Protein AF-A0A8J6Z518-F1 (afdb_monomer)

pLDDT: mean 86.35, std 15.43, range [47.66, 98.62]

Structure (mmC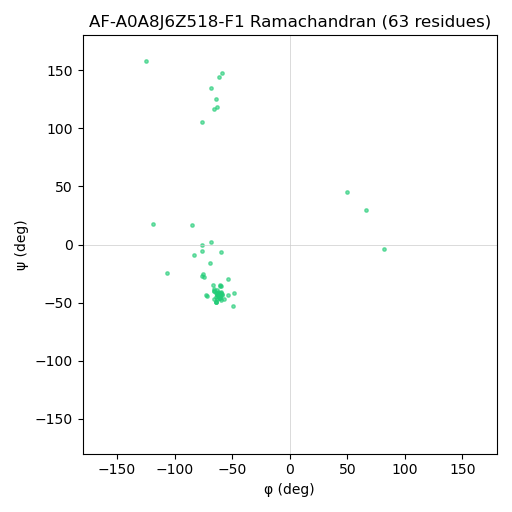IF, N/CA/C/O backbone):
data_AF-A0A8J6Z518-F1
#
_entry.id   AF-A0A8J6Z518-F1
#
loop_
_atom_site.group_PDB
_atom_site.id
_atom_site.type_symbol
_atom_site.label_atom_id
_atom_site.label_alt_id
_atom_site.label_comp_id
_atom_site.label_asym_id
_atom_site.label_entity_id
_atom_site.label_seq_id
_atom_site.pdbx_PDB_ins_code
_atom_site.Cartn_x
_atom_site.Cartn_y
_atom_site.Cartn_z
_atom_site.occupancy
_atom_site.B_iso_or_equiv
_atom_site.auth_seq_id
_atom_site.auth_comp_id
_atom_site.auth_asym_id
_atom_site.auth_atom_id
_atom_site.pdbx_PDB_model_num
ATOM 1 N N . THR A 1 1 ? -15.738 -24.943 15.079 1.00 47.66 1 THR A N 1
ATOM 2 C CA . THR A 1 1 ? -14.536 -24.133 14.786 1.00 47.66 1 THR A CA 1
ATOM 3 C C . THR A 1 1 ? -14.890 -22.670 14.978 1.00 47.66 1 THR A C 1
ATOM 5 O O . THR A 1 1 ? -15.602 -22.109 14.159 1.00 47.66 1 THR A O 1
ATOM 8 N N . ARG A 1 2 ? -14.507 -22.066 16.111 1.00 50.84 2 ARG A N 1
ATOM 9 C CA . ARG A 1 2 ? -14.777 -20.643 16.378 1.00 50.84 2 ARG A CA 1
ATOM 10 C C . ARG A 1 2 ? -13.972 -19.820 15.374 1.00 50.84 2 ARG A C 1
ATOM 12 O O . ARG A 1 2 ? -12.746 -19.923 15.371 1.00 50.84 2 ARG A O 1
ATOM 19 N N . ARG A 1 3 ? -14.637 -19.069 14.495 1.00 64.44 3 ARG A N 1
ATOM 20 C CA . ARG A 1 3 ? -13.948 -18.106 13.636 1.00 64.44 3 ARG A CA 1
ATOM 21 C C . ARG A 1 3 ? -13.339 -17.062 14.564 1.00 64.44 3 ARG A C 1
ATOM 23 O O . ARG A 1 3 ? -14.045 -16.468 15.370 1.00 64.44 3 ARG A O 1
ATOM 30 N N . LEU A 1 4 ? -12.033 -16.831 14.456 1.00 58.03 4 LEU A N 1
ATOM 31 C CA . LEU A 1 4 ? -11.327 -15.767 15.191 1.00 58.03 4 LEU A CA 1
ATOM 32 C C . LEU A 1 4 ? -11.873 -14.356 14.863 1.00 58.03 4 LEU A C 1
ATOM 34 O O . LEU A 1 4 ? -11.486 -13.369 15.475 1.00 58.03 4 LEU A O 1
ATOM 38 N N . GLU A 1 5 ? -12.782 -14.280 13.895 1.00 56.28 5 GLU A N 1
ATOM 39 C CA . GLU A 1 5 ? -13.447 -13.096 13.358 1.00 56.28 5 GLU A CA 1
ATOM 40 C C . GLU A 1 5 ? -14.550 -12.580 14.301 1.00 56.28 5 GLU A C 1
ATOM 42 O O . GLU A 1 5 ? -14.796 -11.377 14.359 1.00 56.28 5 GLU A O 1
ATOM 47 N N . ASP A 1 6 ? -15.144 -13.466 15.112 1.00 61.97 6 ASP A N 1
ATOM 48 C CA . ASP A 1 6 ? -16.294 -13.152 15.973 1.00 61.97 6 ASP A CA 1
ATOM 49 C C . ASP A 1 6 ? -15.917 -12.356 17.243 1.00 61.97 6 ASP A C 1
ATOM 51 O O . ASP A 1 6 ? -16.795 -11.953 18.003 1.00 61.97 6 ASP A O 1
ATOM 55 N N . SER A 1 7 ? -14.622 -12.121 17.504 1.00 66.69 7 SER A N 1
ATOM 56 C CA . SER A 1 7 ? -14.133 -11.435 18.715 1.00 66.69 7 SER A CA 1
ATOM 57 C C . SER A 1 7 ? -13.375 -10.130 18.449 1.00 66.69 7 SER A C 1
ATOM 59 O O . SER A 1 7 ? -12.623 -9.674 19.313 1.00 66.69 7 SER A O 1
ATOM 61 N N . LEU A 1 8 ? -13.509 -9.531 17.261 1.00 65.25 8 LEU A N 1
ATOM 62 C CA . LEU A 1 8 ? -12.870 -8.244 16.982 1.00 65.25 8 LEU A CA 1
ATOM 63 C C . LEU A 1 8 ? -13.522 -7.130 17.824 1.00 65.25 8 LEU A C 1
ATOM 65 O O . LEU A 1 8 ? -14.749 -7.049 17.885 1.00 65.25 8 LEU A O 1
ATOM 69 N N . PRO A 1 9 ? -12.734 -6.239 18.455 1.00 72.62 9 PRO A N 1
ATOM 70 C CA . PRO A 1 9 ? -13.286 -5.123 19.211 1.00 72.62 9 PRO A CA 1
ATOM 71 C C . PRO A 1 9 ? -14.155 -4.223 18.309 1.00 7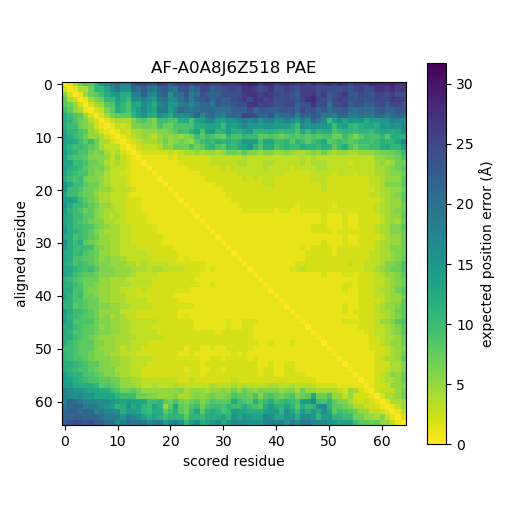2.62 9 PRO A C 1
ATOM 73 O O . PRO A 1 9 ? -13.828 -4.051 17.129 1.00 72.62 9 PRO A O 1
ATOM 76 N N . PRO A 1 10 ? -15.217 -3.586 18.843 1.00 73.56 10 PRO A N 1
ATOM 77 C CA . PRO A 1 10 ? -16.173 -2.797 18.054 1.00 73.56 10 PRO A CA 1
ATOM 78 C C . PRO A 1 10 ? -15.532 -1.706 17.188 1.00 73.56 10 PRO A C 1
ATOM 80 O O . PRO A 1 10 ? -16.030 -1.360 16.119 1.00 73.56 10 PRO A O 1
ATOM 83 N N . GLU A 1 11 ? -14.394 -1.169 17.625 1.00 74.56 11 GLU A N 1
ATOM 84 C CA . GLU A 1 11 ? -13.644 -0.161 16.884 1.00 74.56 11 GLU A CA 1
ATOM 85 C C . GLU A 1 11 ? -13.040 -0.704 15.581 1.00 74.56 11 GLU A C 1
ATOM 87 O O . GLU A 1 11 ? -13.027 0.004 14.575 1.00 74.56 11 GLU A O 1
ATOM 92 N N . ARG A 1 12 ? -12.611 -1.971 15.554 1.00 69.00 12 ARG A N 1
ATOM 93 C CA . ARG A 1 12 ? -12.120 -2.641 14.338 1.00 69.00 12 ARG A CA 1
ATOM 94 C C . ARG A 1 12 ? -13.242 -3.030 13.384 1.00 69.00 12 ARG A C 1
ATOM 96 O O . ARG A 1 12 ? -13.009 -3.086 12.184 1.00 69.00 12 ARG A O 1
ATOM 103 N N . LEU A 1 13 ? -14.458 -3.235 13.893 1.00 79.38 13 LEU A N 1
ATOM 104 C CA . LEU A 1 13 ? -15.642 -3.472 13.059 1.00 79.38 13 LEU A CA 1
ATOM 105 C C . LEU A 1 13 ? -16.068 -2.225 12.273 1.00 79.38 13 LEU A C 1
ATOM 107 O O . LEU A 1 13 ? -1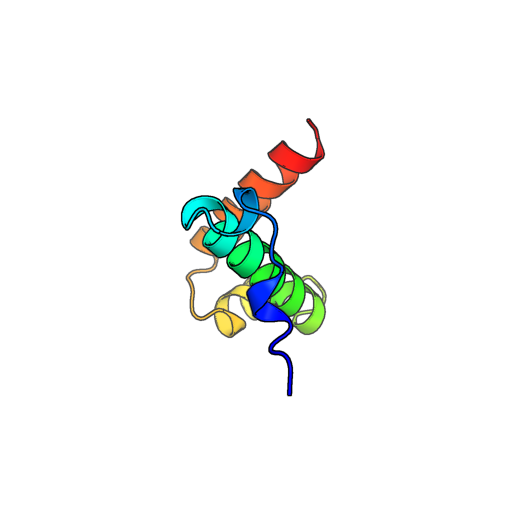6.811 -2.333 11.297 1.00 79.38 13 LEU A O 1
ATOM 111 N N . ARG A 1 14 ? -15.581 -1.029 12.639 1.00 89.50 14 ARG A N 1
ATOM 112 C CA . ARG A 1 14 ? -15.785 0.157 11.804 1.00 89.50 14 ARG A CA 1
ATOM 113 C C . ARG A 1 14 ? -15.082 -0.052 10.469 1.00 89.50 14 ARG A C 1
ATOM 115 O O . ARG A 1 14 ? -13.857 -0.117 10.412 1.00 89.50 14 ARG A O 1
ATOM 122 N N . LEU A 1 15 ? -15.859 -0.045 9.387 1.00 86.00 15 LEU A N 1
ATOM 123 C CA . LEU A 1 15 ? -15.372 -0.262 8.022 1.00 86.00 15 LEU A CA 1
ATOM 124 C C . LEU A 1 15 ? -14.135 0.585 7.685 1.00 86.00 15 LEU A C 1
ATOM 126 O O . LEU A 1 15 ? -13.182 0.083 7.097 1.00 86.00 15 LEU A O 1
ATOM 130 N N . ARG A 1 16 ? -14.117 1.859 8.102 1.00 90.25 16 ARG A N 1
ATOM 131 C CA . ARG A 1 16 ? -12.963 2.747 7.891 1.00 90.25 16 ARG A CA 1
ATOM 132 C C . ARG A 1 16 ? -11.681 2.206 8.527 1.00 90.25 16 ARG A C 1
ATOM 134 O O . ARG A 1 16 ? -10.641 2.235 7.878 1.00 90.25 16 ARG A O 1
ATOM 141 N N . ASN A 1 17 ? -11.763 1.697 9.751 1.00 88.62 17 ASN A N 1
ATOM 142 C CA . ASN A 1 17 ? -10.614 1.174 10.484 1.00 88.62 17 ASN A CA 1
ATOM 143 C C . ASN A 1 17 ? -10.148 -0.157 9.883 1.00 88.62 17 ASN A C 1
ATOM 145 O O . ASN A 1 17 ? -8.959 -0.323 9.631 1.00 88.62 17 ASN A O 1
ATOM 149 N N . ALA A 1 18 ? -11.082 -1.059 9.559 1.00 90.31 18 ALA A N 1
ATOM 150 C CA . ALA A 1 18 ? -10.769 -2.340 8.923 1.00 90.31 18 ALA A CA 1
ATOM 151 C C . ALA A 1 18 ? -10.080 -2.175 7.556 1.00 90.31 18 ALA A C 1
ATOM 153 O O . ALA A 1 18 ? -9.086 -2.847 7.265 1.00 90.31 18 ALA A O 1
ATOM 154 N N . LEU A 1 19 ? -10.586 -1.262 6.718 1.00 92.88 19 LEU A N 1
ATOM 155 C CA . LEU A 1 19 ? -9.978 -0.946 5.423 1.00 92.88 19 LEU A CA 1
ATOM 156 C C . LEU A 1 19 ? -8.582 -0.354 5.595 1.00 92.88 19 LEU A C 1
ATOM 158 O O . LEU A 1 19 ? -7.662 -0.744 4.881 1.00 92.88 19 LEU A O 1
ATOM 162 N N . GLN A 1 20 ? -8.417 0.555 6.554 1.00 91.06 20 GLN A N 1
ATOM 163 C CA . GLN A 1 20 ? -7.131 1.181 6.824 1.00 91.06 20 GLN A CA 1
ATOM 164 C C . GLN A 1 20 ? -6.096 0.163 7.314 1.00 91.06 20 GLN A C 1
ATOM 166 O O . GLN A 1 20 ? -4.978 0.154 6.818 1.00 91.06 20 GLN A O 1
ATOM 171 N N . GLU A 1 21 ? -6.460 -0.723 8.239 1.00 91.00 21 GLU A N 1
ATOM 172 C CA . GLU A 1 21 ? -5.552 -1.755 8.741 1.00 91.00 21 GLU A CA 1
ATOM 173 C C . GLU A 1 21 ? -5.184 -2.768 7.647 1.00 91.00 21 GLU A C 1
ATOM 175 O O . GLU A 1 21 ? -4.033 -3.191 7.518 1.00 91.00 21 GLU A O 1
ATOM 180 N N . THR A 1 22 ? -6.160 -3.142 6.818 1.00 94.06 22 THR A N 1
ATOM 181 C CA . THR A 1 22 ? -5.917 -4.016 5.668 1.00 94.06 22 THR A CA 1
ATOM 182 C C . THR A 1 22 ? -4.962 -3.355 4.682 1.00 94.06 22 THR A C 1
ATOM 184 O O . THR A 1 22 ? -4.014 -3.995 4.229 1.00 94.06 22 THR A O 1
ATOM 187 N N . GLU A 1 23 ? -5.158 -2.068 4.398 1.00 95.31 23 GLU A N 1
ATOM 188 C CA . GLU A 1 23 ? -4.251 -1.276 3.571 1.00 95.31 23 GLU A CA 1
ATOM 189 C C . GLU A 1 23 ? -2.836 -1.228 4.180 1.00 95.31 23 GLU A C 1
ATOM 191 O O . GLU A 1 23 ? -1.866 -1.535 3.481 1.00 95.31 23 GLU A O 1
ATOM 196 N N . GLU A 1 24 ? -2.734 -0.939 5.485 1.00 94.69 24 GLU A N 1
ATOM 197 C CA . GLU A 1 24 ? -1.517 -0.963 6.320 1.00 94.69 24 GLU A CA 1
ATOM 198 C C . GLU A 1 24 ? -0.719 -2.254 6.171 1.00 94.69 24 GLU A C 1
ATOM 200 O O . GLU A 1 24 ? 0.459 -2.254 5.784 1.00 94.69 24 GLU A O 1
ATOM 205 N N . ARG A 1 25 ? -1.404 -3.374 6.361 1.00 95.56 25 ARG A N 1
ATOM 206 C CA . ARG A 1 25 ? -0.828 -4.705 6.233 1.00 95.56 25 ARG A CA 1
ATOM 207 C C . ARG A 1 25 ? -0.349 -5.003 4.813 1.00 95.56 25 ARG A C 1
ATOM 209 O O . ARG A 1 25 ? 0.773 -5.491 4.652 1.00 95.56 25 ARG A O 1
ATOM 216 N N . LEU A 1 26 ? -1.160 -4.713 3.794 1.00 97.81 26 LEU A N 1
ATOM 217 C CA . LEU A 1 26 ? -0.844 -5.043 2.401 1.00 97.81 26 LEU A CA 1
ATOM 218 C C . LEU A 1 26 ? 0.365 -4.260 1.883 1.00 97.81 26 LEU A C 1
ATOM 220 O O . LEU A 1 26 ? 1.283 -4.855 1.316 1.00 97.81 26 LEU A O 1
ATOM 224 N N . ILE A 1 27 ? 0.426 -2.946 2.117 1.00 96.75 27 ILE A N 1
ATOM 225 C CA . ILE A 1 27 ? 1.589 -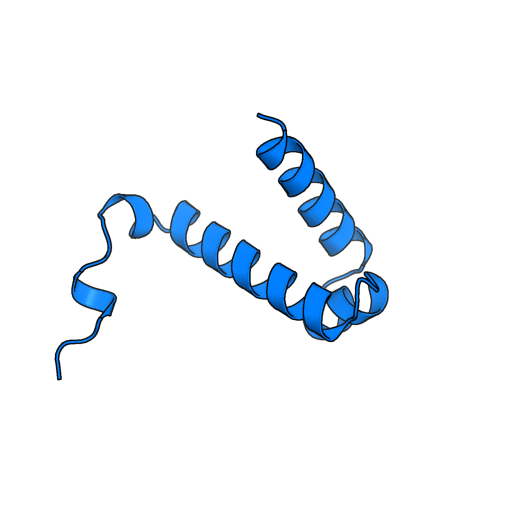2.155 1.687 1.00 96.75 27 ILE A CA 1
ATOM 226 C C . ILE A 1 27 ? 2.837 -2.576 2.463 1.00 96.75 27 ILE A C 1
ATOM 228 O O . ILE A 1 27 ? 3.903 -2.700 1.861 1.00 96.75 27 ILE A O 1
ATOM 232 N N . GLY A 1 28 ? 2.730 -2.841 3.770 1.00 96.25 28 GLY A N 1
ATOM 233 C CA . GLY A 1 28 ? 3.860 -3.331 4.562 1.00 96.25 28 GLY A CA 1
ATOM 234 C C . GLY A 1 28 ? 4.418 -4.659 4.033 1.00 96.25 28 GLY A C 1
ATOM 235 O O . GLY A 1 28 ? 5.635 -4.837 3.946 1.00 96.25 28 GLY A O 1
ATOM 236 N N . GLN A 1 29 ? 3.541 -5.583 3.627 1.00 97.94 29 GLN A N 1
ATOM 237 C CA . GLN A 1 29 ? 3.931 -6.834 2.970 1.00 97.94 29 GLN A CA 1
ATOM 238 C C . GLN A 1 29 ? 4.607 -6.579 1.618 1.00 97.94 29 GLN A C 1
ATOM 240 O O . GLN A 1 29 ? 5.711 -7.078 1.391 1.00 97.94 29 GLN A O 1
ATOM 245 N N . ALA A 1 30 ? 4.002 -5.761 0.755 1.00 98.25 30 ALA A N 1
ATOM 246 C CA . ALA A 1 30 ? 4.553 -5.440 -0.559 1.00 98.25 30 ALA A CA 1
ATOM 247 C C . ALA A 1 30 ? 5.930 -4.767 -0.464 1.00 98.25 30 ALA A C 1
ATOM 249 O O . ALA A 1 30 ? 6.843 -5.125 -1.203 1.00 98.25 30 ALA A O 1
ATOM 250 N N . MET A 1 31 ? 6.118 -3.844 0.484 1.00 97.75 31 MET A N 1
ATOM 251 C CA . MET A 1 31 ? 7.397 -3.169 0.721 1.00 97.75 31 MET A CA 1
ATOM 252 C C . MET A 1 31 ? 8.483 -4.128 1.222 1.00 97.75 31 MET A C 1
ATOM 254 O O . MET A 1 31 ? 9.629 -4.015 0.783 1.00 97.75 31 MET A O 1
ATOM 258 N N . ARG A 1 32 ? 8.140 -5.096 2.087 1.00 98.00 32 ARG A N 1
ATOM 259 C CA . ARG A 1 32 ? 9.073 -6.157 2.507 1.00 98.00 32 ARG A CA 1
ATOM 260 C C . ARG A 1 32 ? 9.485 -7.047 1.340 1.00 98.00 32 ARG A C 1
ATOM 262 O O . ARG A 1 32 ? 10.678 -7.239 1.129 1.00 98.00 32 ARG A O 1
ATOM 269 N N . ILE A 1 33 ? 8.522 -7.541 0.559 1.00 98.25 33 ILE A N 1
ATOM 270 C CA . ILE A 1 33 ? 8.789 -8.386 -0.620 1.00 98.25 33 ILE A CA 1
ATOM 271 C C . ILE A 1 33 ? 9.650 -7.623 -1.636 1.00 98.25 33 ILE A C 1
ATOM 273 O O . ILE A 1 33 ? 10.620 -8.154 -2.173 1.00 98.25 33 ILE A O 1
ATOM 277 N N . ALA A 1 34 ? 9.349 -6.342 -1.845 1.00 97.62 34 ALA A N 1
ATOM 278 C CA . ALA A 1 34 ? 10.088 -5.463 -2.740 1.00 97.62 34 ALA A CA 1
ATOM 279 C C . ALA A 1 34 ? 11.434 -4.968 -2.179 1.00 97.62 34 ALA A C 1
ATOM 281 O O . ALA A 1 34 ? 12.119 -4.210 -2.871 1.00 97.62 34 ALA A O 1
ATOM 282 N N . LYS A 1 35 ? 11.816 -5.350 -0.951 1.00 97.75 35 LYS A N 1
ATOM 283 C CA . LYS A 1 35 ? 13.038 -4.896 -0.260 1.00 97.75 35 LYS A CA 1
ATOM 284 C C . LYS A 1 35 ? 13.187 -3.367 -0.274 1.00 97.75 35 LYS A C 1
ATOM 286 O O . LYS A 1 35 ? 14.239 -2.831 -0.608 1.00 97.75 35 LYS A O 1
ATOM 291 N N . GLY A 1 36 ? 12.095 -2.658 0.014 1.00 95.50 36 GLY A N 1
ATOM 292 C CA . GLY A 1 36 ? 12.054 -1.192 0.028 1.00 95.50 36 GLY A CA 1
ATOM 293 C C . GLY A 1 36 ? 11.880 -0.523 -1.342 1.00 95.50 36 GLY A C 1
ATOM 294 O O . GLY A 1 36 ? 11.727 0.696 -1.410 1.00 95.50 36 GLY A O 1
ATOM 295 N N . ASN A 1 37 ? 11.853 -1.275 -2.447 1.00 98.06 37 ASN A N 1
ATOM 296 C CA . ASN A 1 37 ? 11.658 -0.695 -3.773 1.00 98.06 37 ASN A CA 1
ATOM 297 C C . ASN A 1 37 ? 10.185 -0.317 -4.011 1.00 98.06 37 ASN A C 1
ATOM 299 O O . ASN A 1 37 ? 9.345 -1.164 -4.310 1.00 98.06 37 ASN A O 1
ATOM 303 N N . VAL A 1 38 ? 9.895 0.983 -3.956 1.00 97.50 38 VAL A N 1
ATOM 304 C CA . VAL A 1 38 ? 8.538 1.530 -4.119 1.00 97.50 38 VAL A CA 1
ATOM 305 C C . VAL A 1 38 ? 7.920 1.191 -5.481 1.00 97.50 38 VAL A C 1
ATOM 307 O O . VAL A 1 38 ? 6.723 0.935 -5.548 1.00 97.50 38 VAL A O 1
ATOM 310 N N . GLN A 1 39 ? 8.704 1.146 -6.567 1.00 98.38 39 GLN A N 1
ATOM 311 C CA . GLN A 1 39 ? 8.168 0.768 -7.882 1.00 98.38 39 GLN A CA 1
ATOM 312 C C . GLN A 1 39 ? 7.678 -0.678 -7.869 1.00 98.38 39 GLN A C 1
ATOM 314 O O . GLN A 1 39 ? 6.556 -0.953 -8.281 1.00 98.38 39 GLN A O 1
ATOM 319 N N . LYS A 1 40 ? 8.517 -1.595 -7.375 1.00 98.44 40 LYS A N 1
ATOM 320 C CA . LYS A 1 40 ? 8.181 -3.020 -7.306 1.00 98.44 40 LYS A CA 1
ATOM 321 C C . LYS A 1 40 ? 6.998 -3.263 -6.368 1.00 98.44 40 LYS A C 1
ATOM 323 O O . LYS A 1 40 ? 6.096 -4.005 -6.728 1.00 98.44 40 LYS A O 1
ATOM 328 N N . ALA A 1 41 ? 6.955 -2.597 -5.215 1.00 98.44 41 ALA A N 1
ATOM 329 C CA . ALA A 1 41 ? 5.826 -2.694 -4.290 1.00 98.44 41 ALA A CA 1
ATOM 330 C C . ALA A 1 41 ? 4.514 -2.182 -4.907 1.00 98.44 41 ALA A C 1
ATOM 332 O O . ALA A 1 41 ? 3.477 -2.813 -4.735 1.00 98.44 41 ALA A O 1
ATOM 333 N N . ALA A 1 42 ? 4.551 -1.078 -5.659 1.00 98.44 42 ALA A N 1
ATOM 334 C CA . ALA A 1 42 ? 3.372 -0.543 -6.342 1.00 98.44 42 ALA A CA 1
ATOM 335 C C . ALA A 1 42 ? 2.831 -1.520 -7.397 1.00 98.44 42 ALA A C 1
ATOM 337 O O . ALA A 1 42 ? 1.626 -1.750 -7.456 1.00 98.44 42 ALA A O 1
ATOM 338 N N . VAL A 1 43 ? 3.732 -2.156 -8.157 1.00 98.56 43 VAL A N 1
ATOM 339 C CA . VAL A 1 43 ? 3.380 -3.221 -9.109 1.00 98.56 43 VAL A CA 1
ATOM 340 C C . VAL A 1 43 ? 2.744 -4.415 -8.391 1.00 98.56 43 VAL A C 1
ATOM 342 O O . VAL A 1 43 ? 1.694 -4.874 -8.823 1.00 98.56 43 VAL A O 1
ATOM 345 N N . LEU A 1 44 ? 3.314 -4.874 -7.268 1.00 98.44 44 LEU A N 1
ATOM 346 C CA . LEU A 1 44 ? 2.747 -5.976 -6.470 1.00 98.44 44 LEU A CA 1
ATOM 347 C C . LEU A 1 44 ? 1.343 -5.665 -5.935 1.00 98.44 44 LEU A C 1
ATOM 349 O O . LEU A 1 44 ? 0.515 -6.561 -5.820 1.00 98.44 44 LEU A O 1
ATOM 353 N N . LEU A 1 45 ? 1.082 -4.403 -5.598 1.00 97.94 45 LEU A N 1
ATOM 354 C CA . LEU A 1 45 ? -0.214 -3.938 -5.101 1.00 97.94 45 LEU A CA 1
ATOM 355 C C . LEU A 1 45 ? -1.218 -3.627 -6.219 1.00 97.94 45 LEU A C 1
ATOM 357 O O . LEU A 1 45 ? -2.372 -3.340 -5.916 1.00 97.94 45 LEU A O 1
ATOM 361 N N . GLY A 1 46 ? -0.791 -3.626 -7.485 1.00 98.25 46 GLY A N 1
ATOM 362 C CA . GLY A 1 46 ? -1.644 -3.254 -8.614 1.00 98.25 46 GLY A CA 1
ATOM 363 C C . GLY A 1 46 ? -2.074 -1.783 -8.606 1.00 98.25 46 GLY A C 1
ATOM 364 O O . GLY A 1 46 ? -3.153 -1.460 -9.096 1.00 98.25 46 GLY A O 1
ATOM 365 N N . ILE A 1 47 ? -1.259 -0.883 -8.042 1.00 98.25 47 ILE A N 1
ATOM 366 C CA . ILE A 1 47 ? -1.560 0.556 -7.970 1.00 98.25 47 ILE A CA 1
ATOM 367 C C . ILE A 1 47 ? -0.441 1.404 -8.591 1.00 98.25 47 ILE A C 1
ATOM 369 O O . ILE A 1 47 ? 0.713 0.972 -8.639 1.00 98.25 47 ILE A O 1
ATOM 373 N N . PRO A 1 48 ? -0.720 2.650 -9.019 1.00 98.62 48 PRO A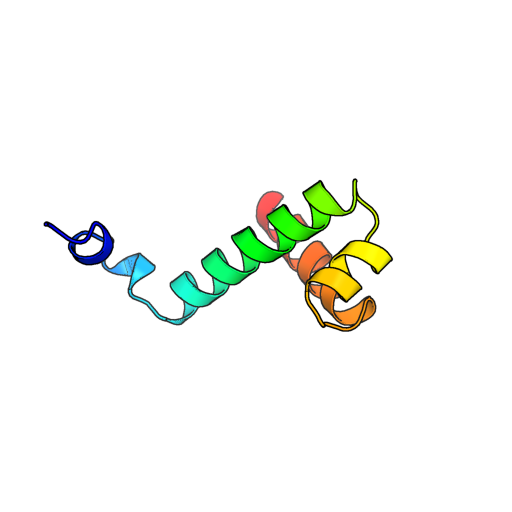 N 1
ATOM 374 C CA . PRO A 1 48 ? 0.324 3.546 -9.503 1.00 98.62 48 PRO A CA 1
ATOM 375 C C . PRO A 1 48 ? 1.375 3.857 -8.428 1.00 98.62 48 PRO A C 1
ATOM 377 O O . PRO A 1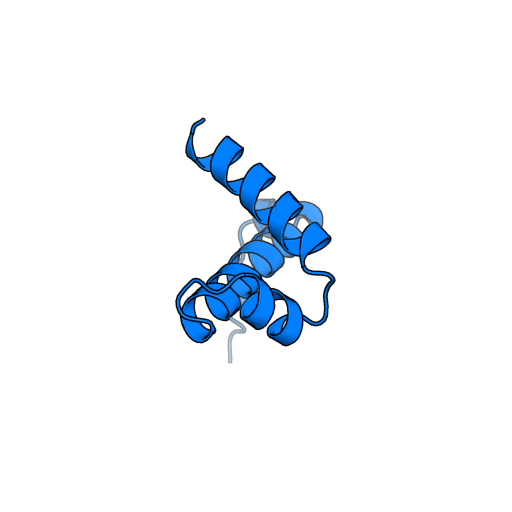 48 ? 1.062 4.058 -7.251 1.00 98.62 48 PRO A O 1
ATOM 380 N N . ARG A 1 49 ? 2.642 3.994 -8.842 1.00 98.12 49 ARG A N 1
ATOM 381 C CA . ARG A 1 49 ? 3.761 4.340 -7.943 1.00 98.12 49 ARG A CA 1
ATOM 382 C C . ARG A 1 49 ? 3.490 5.616 -7.142 1.00 98.12 49 ARG A C 1
ATOM 384 O O . ARG A 1 49 ? 3.759 5.654 -5.944 1.00 98.12 49 ARG A O 1
ATOM 391 N N . GLN A 1 50 ? 2.955 6.651 -7.791 1.00 98.12 50 GLN A N 1
ATOM 392 C CA . GLN A 1 50 ? 2.632 7.922 -7.135 1.00 98.12 50 GLN A CA 1
ATOM 393 C C . GLN A 1 50 ? 1.556 7.745 -6.054 1.00 98.12 50 GLN A C 1
ATOM 395 O O . GLN A 1 50 ? 1.684 8.296 -4.961 1.00 98.12 50 GLN A O 1
ATOM 400 N N . THR A 1 51 ? 0.550 6.903 -6.311 1.00 97.88 51 THR A N 1
ATOM 401 C CA . THR A 1 51 ? -0.480 6.536 -5.331 1.00 97.88 51 THR A CA 1
ATOM 402 C C . THR A 1 51 ? 0.139 5.867 -4.106 1.00 97.88 51 THR A C 1
ATOM 404 O O . THR A 1 51 ? -0.168 6.255 -2.978 1.00 97.88 51 THR A O 1
ATOM 407 N N . LEU A 1 52 ? 1.058 4.913 -4.301 1.00 97.94 52 LEU A N 1
ATOM 408 C CA . LEU A 1 52 ? 1.775 4.285 -3.189 1.00 97.94 52 LEU A CA 1
ATOM 409 C C . LEU A 1 52 ? 2.636 5.298 -2.416 1.00 97.94 52 LEU A C 1
ATOM 411 O O . LEU A 1 52 ? 2.611 5.318 -1.187 1.00 97.94 52 LEU A O 1
ATOM 415 N N . GLN A 1 53 ? 3.363 6.176 -3.112 1.00 97.00 53 GLN A N 1
ATOM 416 C CA . GLN A 1 53 ? 4.177 7.217 -2.474 1.00 97.00 53 GLN A CA 1
ATOM 417 C C . GLN A 1 53 ? 3.341 8.153 -1.596 1.00 97.00 53 GLN A C 1
ATOM 419 O O . GLN A 1 53 ? 3.757 8.480 -0.484 1.00 97.00 53 GLN A O 1
ATOM 424 N N . TYR A 1 54 ? 2.163 8.569 -2.067 1.00 96.69 54 TYR A N 1
ATOM 425 C CA . TYR A 1 54 ? 1.242 9.384 -1.278 1.00 96.69 54 TYR A CA 1
ATOM 426 C C . TYR A 1 54 ? 0.795 8.660 0.002 1.00 96.69 54 TYR A C 1
ATOM 428 O O . TYR A 1 54 ? 0.861 9.237 1.090 1.00 96.69 54 TYR A O 1
ATOM 436 N N . LYS A 1 55 ? 0.413 7.379 -0.102 1.00 95.06 55 LYS A N 1
ATOM 437 C CA . LYS A 1 55 ? 0.008 6.561 1.055 1.00 95.06 55 LYS A CA 1
ATOM 438 C C . LYS A 1 55 ? 1.141 6.418 2.080 1.00 95.06 55 LYS A C 1
ATOM 440 O O . LYS A 1 55 ? 0.916 6.659 3.263 1.00 95.06 55 LYS A O 1
ATOM 445 N N . LEU A 1 56 ? 2.370 6.150 1.629 1.00 94.94 56 LEU A N 1
ATOM 446 C CA . LEU A 1 56 ? 3.551 6.058 2.501 1.00 94.94 56 LEU A CA 1
ATOM 447 C C . LEU A 1 56 ? 3.852 7.378 3.229 1.00 94.94 56 LEU A C 1
ATOM 449 O O . LEU A 1 56 ? 4.137 7.366 4.426 1.00 94.94 56 LEU A O 1
ATOM 453 N N . LYS A 1 57 ? 3.753 8.526 2.541 1.00 93.31 57 LYS A N 1
ATOM 454 C CA . LYS A 1 57 ? 3.923 9.848 3.174 1.00 93.31 57 LYS A CA 1
ATOM 455 C C . LYS A 1 57 ? 2.875 10.091 4.258 1.00 93.31 57 LYS A C 1
ATOM 457 O O . LYS A 1 57 ? 3.219 10.525 5.355 1.00 93.31 57 LYS A O 1
ATOM 462 N N . LYS A 1 58 ? 1.608 9.780 3.961 1.00 88.94 58 LYS A N 1
ATOM 463 C CA . LYS A 1 58 ? 0.499 9.911 4.914 1.00 88.94 58 LYS A CA 1
ATOM 464 C C . LYS A 1 58 ? 0.711 9.036 6.151 1.00 88.94 58 LYS A C 1
ATOM 466 O O . LYS A 1 58 ? 0.350 9.457 7.242 1.00 88.94 58 LYS A O 1
ATOM 471 N N . TRP A 1 59 ? 1.291 7.848 5.999 1.00 85.38 59 TRP A N 1
ATOM 472 C CA . TRP A 1 59 ? 1.605 6.974 7.132 1.00 85.38 59 TRP A CA 1
ATOM 473 C C . TRP A 1 59 ? 2.773 7.451 7.966 1.00 85.38 59 TRP A C 1
ATOM 475 O O . TRP A 1 59 ? 2.667 7.449 9.186 1.00 85.38 59 TRP A O 1
ATOM 485 N N . LYS A 1 60 ? 3.859 7.904 7.333 1.00 78.12 60 LYS A N 1
ATOM 486 C CA . LYS A 1 60 ? 4.999 8.445 8.074 1.00 78.12 60 LYS A CA 1
ATOM 487 C C . LYS A 1 60 ? 4.564 9.613 8.968 1.00 78.12 60 LYS A C 1
ATOM 489 O O . LYS A 1 60 ? 4.771 9.565 10.170 1.00 78.12 60 LYS A O 1
ATOM 494 N N . GLY A 1 61 ? 3.787 10.553 8.422 1.00 71.12 61 GLY A N 1
ATOM 495 C CA . GLY A 1 61 ? 3.210 11.663 9.195 1.00 71.12 61 GLY A CA 1
ATOM 496 C C . GLY A 1 61 ? 2.131 11.280 10.224 1.00 71.12 61 GLY A C 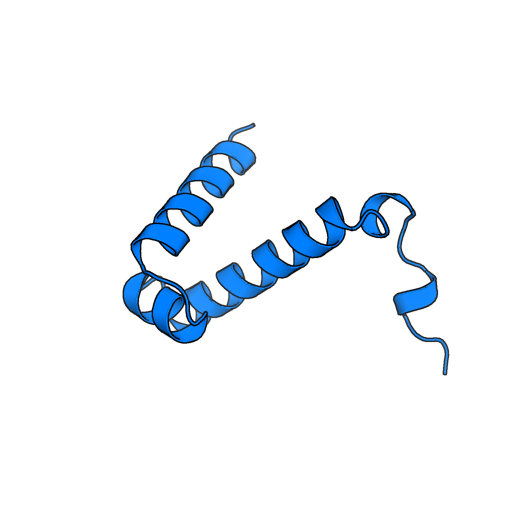1
ATOM 497 O O . GLY A 1 61 ? 1.531 12.172 10.826 1.00 71.12 61 GLY A O 1
ATOM 498 N N . ARG A 1 62 ? 1.820 9.988 10.386 1.00 63.62 62 ARG A N 1
ATOM 499 C CA . ARG A 1 62 ? 0.979 9.446 11.467 1.00 63.62 62 ARG A CA 1
ATOM 500 C C . ARG A 1 62 ? 1.786 8.689 12.519 1.00 63.62 62 ARG A C 1
ATOM 502 O O . ARG A 1 62 ? 1.306 8.591 13.634 1.00 63.62 62 ARG A O 1
ATOM 509 N N . LEU A 1 63 ? 2.959 8.156 12.168 1.00 60.41 63 LEU A N 1
ATOM 510 C CA . LEU A 1 63 ? 3.880 7.551 13.133 1.00 60.41 63 LEU A CA 1
ATOM 511 C C . LEU A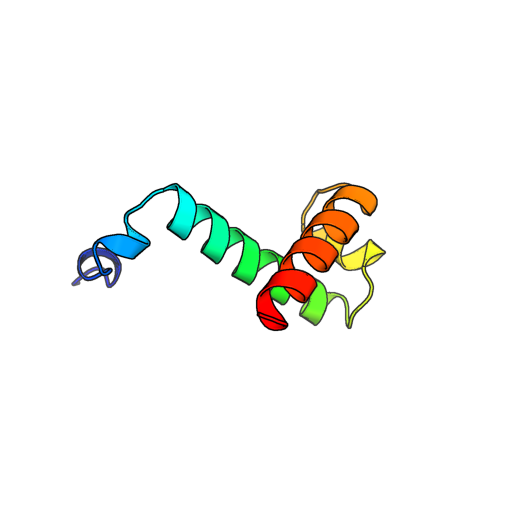 1 63 ? 4.595 8.626 13.967 1.00 60.41 63 LEU A C 1
ATOM 513 O O . LEU A 1 63 ? 4.925 8.383 15.118 1.00 60.41 63 LEU A O 1
ATOM 517 N N . ASP A 1 64 ? 4.768 9.819 13.393 1.00 57.12 64 ASP A N 1
ATOM 518 C CA . ASP A 1 64 ? 5.406 10.974 14.036 1.00 57.12 64 ASP A CA 1
ATOM 519 C C . ASP A 1 64 ? 4.426 11.819 14.899 1.00 57.12 64 ASP A C 1
ATOM 521 O O . ASP A 1 64 ? 4.711 12.984 15.180 1.00 57.12 64 ASP A O 1
ATOM 525 N N . ARG A 1 65 ? 3.246 11.282 15.260 1.00 48.34 65 ARG A N 1
ATOM 526 C CA . ARG A 1 65 ? 2.235 11.937 16.119 1.00 48.34 65 ARG A CA 1
ATOM 527 C C . ARG A 1 65 ? 1.887 11.080 17.336 1.00 48.34 65 ARG A C 1
ATOM 529 O O . ARG A 1 65 ? 2.668 11.138 18.303 1.00 48.34 65 ARG A O 1
#

Mean predicted aligned error: 6.26 Å

Solvent-accessible surface area (backbone atoms only — not comparable to full-atom values): 3820 Å² total; per-residue (Å²): 133,83,62,83,73,83,71,63,56,74,70,54,69,36,64,70,47,42,52,49,51,50,50,53,51,51,53,54,50,28,30,58,76,35,73,68,36,60,64,55,17,14,60,74,70,73,46,57,48,68,60,46,51,52,53,51,52,58,48,52,70,54,74,78,107

Radius of gyration: 14.18 Å; Cα contacts (8 Å, |Δi|>4): 31; chains: 1; bounding box: 29×36×29 Å

Sequence (65 aa):
TRRLEDSLPPERLRLRNALQETEERLIGQAMRIAKGNVQKAAVLLGIPRQTLQYKLKKWKGRLDR

Nearest PDB structures (foldseek):
  1etq-assembly2_D  TM=9.135E-01  e=3.192E-02  Escherichia coli
  5ds9-assembly1_B  TM=9.237E-01  e=5.063E-02  Escherichia coli K-12
  1etv-assembly1_B  TM=9.247E-01  e=5.063E-02  Escherichia coli
  1fia-assembly1_B  TM=9.097E-01  e=5.776E-02  Esche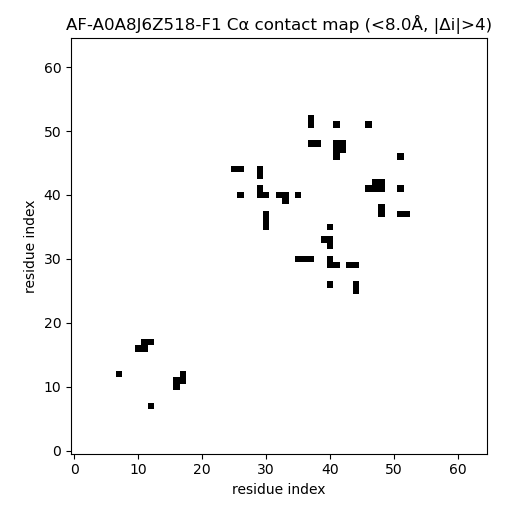richia coli
  1etq-assembly2_C  TM=9.238E-01  e=9.783E-02  Escherichia coli

Secondary structure (DSSP, 8-state):
---GGGG--HHHHSHHHHHHHHHHHHHHHHHHHTTT-HHHHHHHHTS-HHHHHHHHHHHHHHHT-

Foldseek 3Di:
DDDPVVPDPVVCVPPVNVVVVVVVVLLVVLCVVVVNPLCSSCVVVVHDSVVSVVVVVVVVVVVVD